Protein AF-A0A968LW78-F1 (afdb_monomer_lite)

pLDDT: mean 70.19, std 14.53, range [40.22, 90.12]

Radius of gyration: 28.91 Å; chains: 1; bounding box: 58×36×76 Å

Foldseek 3Di:
DDDDDDDDPPPDDPPPPPLWDQAPPPRDTDGNPPQADPPPRDGGDDPPDPVVVVVVVVVVCVVVVCVVVVVVVVVVVVVVVVVVVVVVVVVD

Sequence (92 aa):
MSKQLTQGFELMTDFNQSNTVPCPHCKELVQKGATTCPHCKKAIFQLILDTNAVVGLASFVVLFGLLWTGTNWIAKMQTEQTYRDVQQMMKE

Secondary structure (DSSP, 8-state):
------------------SEEE-TTT--EEETT-SB-TTT--B-------HHHHHHHHHHHHHHHHHHHHHHHHHHHHHHHHHHHHHHHT--

Structure (mmCIF, N/CA/C/O backbone):
data_AF-A0A968LW78-F1
#
_entry.id   AF-A0A968LW78-F1
#
loop_
_atom_site.group_PDB
_atom_site.id
_atom_site.type_symbol
_atom_site.label_atom_id
_atom_site.label_alt_id
_atom_site.label_comp_id
_atom_site.label_asym_id
_atom_site.label_entity_id
_atom_site.label_seq_id
_atom_site.pdbx_PDB_ins_code
_atom_site.Cartn_x
_atom_site.Cartn_y
_atom_site.Cartn_z
_atom_site.occupancy
_atom_site.B_iso_or_equiv
_atom_site.auth_seq_id
_atom_site.auth_comp_id
_atom_site.auth_asym_id
_atom_site.auth_atom_id
_atom_site.pdbx_PDB_model_num
ATOM 1 N N . MET A 1 1 ? 31.903 26.134 13.503 1.00 45.62 1 MET A N 1
ATOM 2 C CA . MET A 1 1 ? 30.581 26.204 14.165 1.00 45.62 1 MET A CA 1
ATOM 3 C C . MET A 1 1 ? 29.532 26.553 13.117 1.00 45.62 1 MET A C 1
ATOM 5 O O . MET A 1 1 ? 29.394 27.722 12.799 1.00 45.62 1 MET A O 1
ATOM 9 N N . SER A 1 2 ? 28.813 25.558 12.592 1.00 40.22 2 SER A N 1
ATOM 10 C CA . SER A 1 2 ? 27.554 25.748 11.851 1.00 40.22 2 SER A CA 1
ATOM 11 C C . SER A 1 2 ? 26.729 24.478 12.053 1.00 40.22 2 SER A C 1
ATOM 13 O O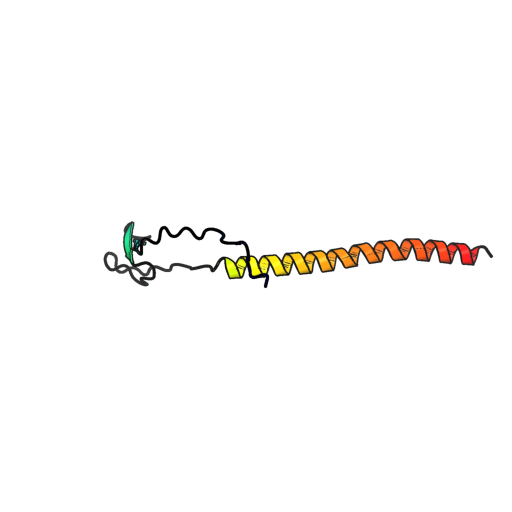 . SER A 1 2 ? 27.033 23.428 11.497 1.00 40.22 2 SER A O 1
ATOM 15 N N . LYS A 1 3 ? 25.784 24.555 12.987 1.00 46.91 3 LYS A N 1
ATOM 16 C CA . LYS A 1 3 ? 24.894 23.480 13.423 1.00 46.91 3 LYS A CA 1
ATOM 17 C C . LYS A 1 3 ? 23.524 23.703 12.777 1.00 46.91 3 LYS A C 1
ATOM 19 O O . LYS A 1 3 ? 22.996 24.789 12.968 1.00 46.91 3 LYS A O 1
ATOM 24 N N . GLN A 1 4 ? 22.972 22.639 12.177 1.00 41.00 4 GLN A N 1
ATOM 25 C CA . GLN A 1 4 ? 21.537 22.357 11.956 1.00 41.00 4 GLN A CA 1
ATOM 26 C C . GLN A 1 4 ? 20.796 23.338 11.006 1.00 41.00 4 GLN A C 1
ATOM 28 O O . GLN A 1 4 ? 21.125 24.507 10.923 1.00 41.00 4 GLN A O 1
ATOM 33 N N . LEU A 1 5 ? 19.818 22.936 10.193 1.00 46.53 5 LEU A N 1
ATOM 34 C CA . LEU A 1 5 ? 18.568 22.300 10.593 1.00 46.53 5 LEU A CA 1
ATOM 35 C C . LEU A 1 5 ? 17.912 21.602 9.395 1.00 46.53 5 LEU A C 1
ATOM 37 O O . LEU A 1 5 ? 17.526 22.223 8.409 1.00 46.53 5 LEU A O 1
ATOM 41 N N . THR A 1 6 ? 17.761 20.298 9.554 1.00 43.25 6 THR A N 1
ATOM 42 C CA . THR A 1 6 ? 16.833 19.404 8.876 1.00 43.25 6 THR A CA 1
ATOM 43 C C . THR A 1 6 ? 15.405 19.958 8.983 1.00 43.25 6 THR A C 1
ATOM 45 O O . THR A 1 6 ? 14.772 19.839 10.026 1.00 43.25 6 THR A O 1
ATOM 48 N N . GLN A 1 7 ? 14.898 20.593 7.928 1.00 42.53 7 GLN A N 1
ATOM 49 C CA . GLN A 1 7 ? 13.460 20.811 7.726 1.00 42.53 7 GLN A CA 1
ATOM 50 C C . GLN A 1 7 ? 12.967 19.566 6.970 1.00 42.53 7 GLN A C 1
ATOM 52 O O . GLN A 1 7 ? 13.406 19.315 5.855 1.00 42.53 7 GLN A O 1
ATOM 57 N N . GLY A 1 8 ? 12.232 18.631 7.564 1.00 42.69 8 GLY A N 1
ATOM 58 C CA . GLY A 1 8 ? 10.925 18.845 8.182 1.00 42.69 8 GLY A CA 1
ATOM 59 C C . GLY A 1 8 ? 9.850 18.247 7.265 1.00 42.69 8 GLY A C 1
ATOM 60 O O . GLY A 1 8 ? 8.934 18.945 6.850 1.00 42.69 8 GLY A O 1
ATOM 61 N N . PHE A 1 9 ? 10.011 16.976 6.870 1.00 44.62 9 PHE A N 1
ATOM 62 C CA . PHE A 1 9 ? 8.992 16.203 6.150 1.00 44.62 9 PHE A CA 1
ATOM 63 C C . PHE A 1 9 ? 8.101 15.512 7.189 1.00 44.62 9 PHE A C 1
ATOM 65 O O . PHE A 1 9 ? 8.162 14.305 7.396 1.00 44.62 9 PHE A O 1
ATOM 72 N N . GLU A 1 10 ? 7.328 16.313 7.917 1.00 45.47 10 GLU A N 1
ATOM 73 C CA . GLU A 1 10 ? 6.311 15.840 8.856 1.00 45.47 10 GLU A CA 1
ATOM 74 C C . GLU A 1 10 ? 4.954 15.915 8.154 1.00 45.47 10 GLU A C 1
ATOM 76 O O . GLU A 1 10 ? 4.160 16.833 8.360 1.00 45.47 10 GLU A O 1
ATOM 81 N N . LEU A 1 11 ? 4.687 14.946 7.272 1.00 43.56 11 LEU A N 1
ATOM 82 C CA . LEU A 1 11 ? 3.332 14.714 6.781 1.00 43.56 11 LEU A CA 1
ATOM 83 C C . LEU A 1 11 ? 2.510 14.063 7.898 1.00 43.56 11 LEU A C 1
ATOM 85 O O . LEU A 1 11 ? 2.414 12.846 8.006 1.00 43.56 11 LEU A O 1
ATOM 89 N N . MET A 1 12 ? 1.950 14.926 8.746 1.00 52.78 12 MET A N 1
ATOM 90 C CA . MET A 1 12 ? 0.522 14.954 9.069 1.00 52.78 12 MET A CA 1
ATOM 91 C C . MET A 1 12 ? -0.138 13.568 9.162 1.00 52.78 12 MET A C 1
ATOM 93 O O . MET A 1 12 ? -1.011 13.229 8.365 1.00 52.78 12 MET A O 1
ATOM 97 N N . THR A 1 13 ? 0.229 12.765 10.160 1.00 46.06 13 THR A N 1
ATOM 98 C CA . THR A 1 13 ? -0.707 11.752 10.652 1.00 46.06 13 THR A CA 1
ATOM 99 C C . THR A 1 13 ? -1.661 12.450 11.600 1.00 46.06 13 THR A C 1
ATOM 101 O O . THR A 1 13 ? -1.261 12.869 12.686 1.00 46.06 13 THR A O 1
ATOM 104 N N . ASP A 1 14 ? -2.897 12.602 11.134 1.00 44.38 14 ASP A N 1
ATOM 105 C CA . ASP A 1 14 ? -4.079 13.010 11.883 1.00 44.38 14 ASP A CA 1
ATOM 106 C C . ASP A 1 14 ? -4.079 12.371 13.281 1.00 44.38 14 ASP A C 1
ATOM 108 O O . ASP A 1 14 ? -4.441 11.212 13.485 1.00 44.38 14 ASP A O 1
ATOM 112 N N . PHE A 1 15 ? -3.587 13.134 14.256 1.00 47.28 15 PHE A N 1
ATOM 113 C CA . PHE A 1 15 ? -3.548 12.758 15.661 1.00 47.28 15 PHE A CA 1
ATOM 114 C C . PHE A 1 15 ? -4.853 13.195 16.328 1.00 47.28 15 PHE A C 1
ATOM 116 O O . PHE A 1 15 ? -4.853 13.710 17.442 1.00 47.28 15 PHE A O 1
ATOM 123 N N . ASN A 1 16 ? -6.002 12.964 15.685 1.00 50.12 16 ASN A N 1
ATOM 124 C CA . ASN A 1 16 ? -7.258 12.872 16.419 1.00 50.12 16 ASN A CA 1
ATOM 125 C C . ASN A 1 16 ? -7.356 11.463 17.019 1.00 50.12 16 ASN A C 1
ATOM 127 O O . ASN A 1 16 ? -8.240 10.662 16.717 1.00 50.12 16 ASN A O 1
ATOM 131 N N . GLN A 1 17 ? -6.370 11.133 17.858 1.00 52.25 17 GLN A N 1
ATOM 132 C CA . GLN A 1 17 ? -6.300 9.877 18.587 1.00 52.25 17 GLN A CA 1
ATOM 133 C C . GLN A 1 17 ? -7.263 9.929 19.772 1.00 52.25 17 GLN A C 1
ATOM 135 O O . GLN A 1 17 ? -6.883 9.825 20.937 1.00 52.25 17 GLN A O 1
ATOM 140 N N . SER A 1 18 ? -8.552 10.035 19.462 1.00 59.69 18 SER A N 1
ATOM 141 C CA . SER A 1 18 ? -9.546 9.396 20.304 1.00 59.69 18 SER A CA 1
ATOM 142 C C . SER A 1 18 ? -9.128 7.924 20.384 1.00 59.69 18 SER A C 1
ATOM 144 O O . SER A 1 18 ? -9.081 7.200 19.390 1.00 59.69 18 SER A O 1
ATOM 146 N N . ASN A 1 19 ? -8.722 7.469 21.572 1.00 69.00 19 ASN A N 1
ATOM 147 C CA . ASN A 1 19 ? -8.360 6.065 21.816 1.00 69.00 19 ASN A CA 1
ATOM 148 C C . ASN A 1 19 ? -9.577 5.128 21.702 1.00 69.00 19 ASN A C 1
ATOM 150 O O . ASN A 1 19 ? -9.529 3.986 22.155 1.00 69.00 19 ASN A O 1
ATOM 154 N N . THR A 1 20 ? -10.673 5.607 21.121 1.00 74.69 20 THR A N 1
ATOM 155 C CA . THR A 1 20 ? -11.933 4.918 20.950 1.00 74.69 20 THR A CA 1
ATOM 156 C C . THR A 1 20 ? -12.370 5.002 19.490 1.00 74.69 20 THR A C 1
ATOM 158 O O . THR A 1 20 ? -12.390 6.067 18.884 1.00 74.69 20 THR A O 1
ATOM 161 N N . VAL A 1 21 ? -12.711 3.858 18.908 1.00 79.62 21 VAL A N 1
ATOM 162 C CA . VAL A 1 21 ? -13.278 3.725 17.564 1.00 79.62 21 VAL A CA 1
ATOM 163 C C . VAL A 1 21 ? -14.704 3.188 17.689 1.00 79.62 21 VAL A C 1
ATOM 165 O O . VAL A 1 21 ? -14.973 2.405 18.598 1.00 79.62 21 VAL A O 1
ATOM 168 N N . PRO A 1 22 ? -15.654 3.583 16.832 1.00 82.00 22 PRO A N 1
ATOM 169 C CA . PRO A 1 22 ? -16.992 3.008 16.862 1.00 82.00 22 PRO A CA 1
ATOM 170 C C . PRO A 1 22 ? -16.957 1.547 16.393 1.00 82.00 22 PRO A C 1
ATOM 172 O O . PRO A 1 22 ? -16.345 1.211 15.377 1.00 82.00 22 PRO A O 1
ATOM 175 N N . CYS A 1 23 ? -17.636 0.661 17.116 1.00 83.81 23 CYS A N 1
ATOM 176 C CA . CYS A 1 23 ? -17.761 -0.740 16.738 1.00 83.81 23 CYS A CA 1
ATOM 177 C C . CYS A 1 23 ? -18.571 -0.868 15.432 1.00 83.81 23 CYS A C 1
ATOM 179 O O . CYS A 1 23 ? -19.679 -0.334 15.357 1.00 83.81 23 CYS A O 1
ATOM 181 N N . PRO A 1 24 ? -18.114 -1.642 14.429 1.00 79.50 24 PRO A N 1
ATOM 182 C CA . PRO A 1 24 ? -18.826 -1.795 13.155 1.00 79.50 24 PRO A CA 1
ATOM 183 C C . PRO A 1 24 ? -20.189 -2.496 13.280 1.00 79.50 24 PRO A C 1
ATOM 185 O O . PRO A 1 24 ? -21.005 -2.424 12.366 1.00 79.50 24 PRO A O 1
ATOM 188 N N . HIS A 1 25 ? -20.453 -3.176 14.400 1.00 83.88 25 HIS A N 1
ATOM 189 C CA . HIS A 1 25 ? -21.696 -3.916 14.609 1.00 83.88 25 HIS A CA 1
ATOM 190 C C . HIS A 1 25 ? -22.745 -3.132 15.393 1.00 83.88 25 HIS A C 1
ATOM 192 O O . HIS A 1 25 ? -23.907 -3.110 15.000 1.00 83.88 25 HIS A O 1
ATOM 198 N N . CYS A 1 26 ? -22.352 -2.515 16.509 1.00 86.94 26 CYS A N 1
ATOM 199 C CA . CYS A 1 26 ? -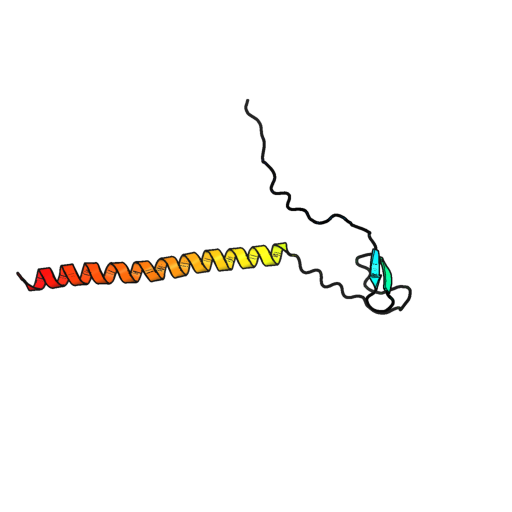23.279 -1.822 17.406 1.00 86.94 26 CYS A CA 1
ATOM 200 C C . CYS A 1 26 ? -23.101 -0.301 17.431 1.00 86.94 26 CYS A C 1
ATOM 202 O O . CYS A 1 26 ? -23.888 0.370 18.086 1.00 86.94 26 CYS A O 1
ATOM 204 N N . LYS A 1 27 ? -22.094 0.248 16.735 1.00 85.19 27 LYS A N 1
ATOM 205 C CA . LYS A 1 27 ? -21.725 1.678 16.716 1.00 85.19 27 LYS A CA 1
ATOM 206 C C . LYS A 1 27 ? -21.307 2.262 18.070 1.00 85.19 27 LYS A C 1
ATOM 208 O O . LYS A 1 27 ? -21.002 3.447 18.146 1.00 85.19 27 LYS A O 1
ATOM 213 N N . GLU A 1 28 ? -21.228 1.431 19.106 1.00 85.44 28 GLU A N 1
ATOM 214 C CA . GLU A 1 28 ? -20.731 1.820 20.422 1.00 85.44 28 GLU A CA 1
ATOM 215 C C . GLU A 1 28 ? -19.235 2.155 20.360 1.00 85.44 28 GLU A C 1
ATOM 217 O O . GLU A 1 28 ? -18.477 1.512 19.629 1.00 85.44 28 GLU A O 1
ATOM 222 N N . LEU A 1 29 ? -18.803 3.134 21.149 1.00 82.06 29 LEU A N 1
ATOM 223 C CA . LEU A 1 29 ? -17.402 3.529 21.265 1.00 82.06 29 LEU A CA 1
ATOM 224 C C . LEU A 1 29 ? -16.614 2.428 21.990 1.00 82.06 29 LEU A C 1
ATOM 226 O O . LEU A 1 29 ? -16.872 2.124 23.151 1.00 82.06 29 LEU A O 1
ATOM 230 N N . VAL A 1 30 ? -15.638 1.833 21.311 1.00 82.19 30 VAL A N 1
ATOM 231 C CA . VAL A 1 30 ? -14.766 0.780 21.851 1.00 82.19 30 VAL A CA 1
ATOM 232 C C . VAL A 1 30 ? -13.312 1.205 21.791 1.00 82.19 30 VAL A C 1
ATOM 234 O O . VAL A 1 30 ? -12.938 1.992 20.933 1.00 82.19 30 VAL A O 1
ATOM 237 N N . GLN A 1 31 ? -12.468 0.682 22.678 1.00 79.31 31 GLN A N 1
ATOM 238 C CA . GLN A 1 31 ? -11.051 1.043 22.693 1.00 79.31 31 GLN A CA 1
ATOM 239 C C . GLN A 1 31 ? -10.351 0.617 21.387 1.00 79.31 31 GLN A C 1
ATOM 241 O O . GLN A 1 31 ? -10.563 -0.487 20.883 1.00 79.31 31 GLN A O 1
ATOM 246 N N . LYS A 1 32 ? -9.524 1.501 20.824 1.00 72.06 32 LYS A N 1
ATOM 247 C CA . LYS A 1 32 ? -8.746 1.256 19.602 1.00 72.06 32 LYS A CA 1
ATOM 248 C C . LYS A 1 32 ? -7.784 0.088 19.854 1.00 72.06 32 LYS A C 1
ATOM 250 O O . LYS A 1 32 ? -7.010 0.128 20.804 1.00 72.06 32 LYS A O 1
ATOM 255 N N . GLY A 1 33 ? -7.865 -0.961 19.034 1.00 71.06 33 GLY A N 1
ATOM 256 C CA . GLY A 1 33 ? -7.120 -2.213 19.237 1.00 71.06 33 GLY A CA 1
ATOM 257 C C . GLY A 1 33 ? -7.843 -3.284 20.069 1.00 71.06 33 GLY A C 1
ATOM 258 O O . GLY A 1 33 ? -7.303 -4.377 20.239 1.00 71.06 33 GLY A O 1
ATOM 259 N N . ALA A 1 34 ? -9.066 -3.030 20.551 1.00 70.88 34 ALA A N 1
ATOM 260 C CA . ALA A 1 34 ? -9.886 -4.073 21.161 1.00 70.88 34 ALA A CA 1
ATOM 261 C C . ALA A 1 34 ? -10.268 -5.128 20.112 1.00 70.88 34 ALA A C 1
ATOM 263 O O . ALA A 1 34 ? -10.959 -4.836 19.139 1.00 70.88 34 ALA A O 1
ATOM 264 N N . THR A 1 35 ? -9.852 -6.373 20.335 1.00 76.62 35 THR A N 1
ATOM 265 C CA . THR A 1 35 ? -10.170 -7.516 19.462 1.00 76.62 35 THR A CA 1
ATOM 266 C C . THR A 1 35 ? -11.642 -7.909 19.531 1.00 76.62 35 THR A C 1
ATOM 268 O O . THR A 1 35 ? -12.153 -8.524 18.600 1.00 76.62 35 THR A O 1
ATOM 271 N N . THR A 1 36 ? -12.332 -7.532 20.610 1.00 80.44 36 THR A N 1
ATOM 272 C CA . THR A 1 36 ? -13.732 -7.874 20.871 1.00 80.44 36 THR A CA 1
ATOM 273 C C . THR A 1 36 ? -14.451 -6.683 21.492 1.00 80.44 36 THR A C 1
ATOM 275 O O . THR A 1 36 ? -13.934 -6.036 22.401 1.00 80.44 36 THR A O 1
ATOM 278 N N . CYS A 1 37 ? -15.669 -6.397 21.033 1.00 83.38 37 CYS A N 1
ATOM 279 C CA . CYS A 1 37 ? -16.495 -5.337 21.607 1.00 83.38 37 CYS A CA 1
ATOM 280 C C . CYS A 1 37 ? -17.093 -5.782 22.958 1.00 83.38 37 CYS A C 1
ATOM 282 O O . CYS A 1 37 ? -17.752 -6.821 22.989 1.00 83.38 37 CYS A O 1
ATOM 284 N N . PRO A 1 38 ? -16.976 -5.007 24.053 1.00 80.94 38 PRO A N 1
ATOM 285 C CA . PRO A 1 38 ? -17.574 -5.379 25.339 1.00 80.94 38 PRO A CA 1
ATOM 286 C C . PRO A 1 38 ? -19.112 -5.354 25.329 1.00 80.94 38 PRO A C 1
ATOM 288 O O . PRO A 1 38 ? -19.736 -6.079 26.099 1.00 80.94 38 PRO A O 1
ATOM 291 N N . HIS A 1 39 ? -19.724 -4.582 24.425 1.00 84.81 39 HIS A N 1
ATOM 292 C CA . HIS A 1 39 ? -21.179 -4.428 24.341 1.00 84.81 39 HIS A CA 1
ATOM 293 C C . HIS A 1 39 ? -21.834 -5.528 23.504 1.00 84.81 39 HIS A C 1
ATOM 295 O O . HIS A 1 39 ? -22.755 -6.198 23.962 1.00 84.81 39 HIS A O 1
ATOM 301 N N . CYS A 1 40 ? -21.347 -5.757 22.279 1.00 86.81 40 CYS A N 1
ATOM 302 C CA . CYS A 1 40 ? -21.930 -6.762 21.384 1.00 86.81 40 CYS A CA 1
ATOM 303 C C . CYS A 1 40 ? -21.199 -8.112 21.385 1.00 86.81 40 CYS A C 1
ATOM 305 O O . CYS A 1 40 ? -21.664 -9.046 20.735 1.00 86.81 40 CYS A O 1
ATOM 307 N N . LYS A 1 41 ? -20.055 -8.221 22.079 1.00 84.94 41 LYS A N 1
ATOM 308 C CA . LYS A 1 41 ? -19.195 -9.419 22.157 1.00 84.94 41 LYS A CA 1
ATOM 309 C C . LYS A 1 41 ? -18.728 -9.968 20.803 1.00 84.94 41 LYS A C 1
ATOM 311 O O . LYS A 1 41 ? -18.240 -11.092 20.730 1.00 84.94 41 LYS A O 1
ATOM 316 N N . LYS A 1 42 ? -18.856 -9.188 19.724 1.00 82.12 42 LYS A N 1
ATOM 317 C CA . LYS A 1 42 ? -18.364 -9.543 18.387 1.00 82.12 42 LYS A CA 1
ATOM 318 C C . LYS A 1 42 ? -16.902 -9.137 18.229 1.00 82.12 42 LYS A C 1
ATOM 320 O O . LYS A 1 42 ? -16.474 -8.127 18.794 1.00 82.12 42 LYS A O 1
ATOM 325 N N . ALA A 1 43 ? -16.169 -9.928 17.448 1.00 78.75 43 ALA A N 1
ATOM 326 C CA . ALA A 1 43 ? -14.787 -9.641 17.097 1.00 78.75 43 ALA A CA 1
ATOM 327 C C . ALA A 1 43 ? -14.703 -8.394 16.205 1.00 78.75 43 ALA A C 1
ATOM 329 O O . ALA A 1 43 ? -15.533 -8.202 15.315 1.00 78.75 43 ALA A O 1
ATOM 330 N N . ILE A 1 44 ? -13.703 -7.554 16.448 1.00 77.56 44 ILE A N 1
ATOM 331 C CA . ILE A 1 44 ? -13.444 -6.333 15.691 1.00 77.56 44 ILE A CA 1
ATOM 332 C C . ILE A 1 44 ? -12.082 -6.506 15.034 1.00 77.56 44 ILE A C 1
ATOM 334 O O . ILE A 1 44 ? -11.044 -6.431 15.688 1.00 77.56 44 ILE A O 1
ATOM 338 N N . PHE A 1 45 ? -12.085 -6.782 13.734 1.00 68.62 45 PHE A N 1
ATOM 339 C CA . PHE A 1 45 ? -10.855 -6.900 12.962 1.00 68.62 45 PHE A CA 1
ATOM 340 C C . PHE A 1 45 ? -10.538 -5.534 12.349 1.00 68.62 45 PHE A C 1
ATOM 342 O O . PHE A 1 45 ? -11.093 -5.164 11.316 1.00 68.62 45 PHE A O 1
ATOM 349 N N . GLN A 1 46 ? -9.683 -4.746 13.004 1.00 63.50 46 GLN A N 1
ATOM 350 C CA . GLN A 1 46 ? -9.093 -3.576 12.356 1.00 63.50 46 GLN A CA 1
ATOM 351 C C . GLN A 1 46 ? -7.891 -4.045 11.547 1.00 63.50 46 GLN A C 1
ATOM 353 O O . GLN A 1 46 ? -6.828 -4.327 12.093 1.00 63.50 46 GLN A O 1
ATOM 358 N N . LEU A 1 47 ? -8.076 -4.135 10.232 1.00 60.31 47 LEU A N 1
ATOM 359 C CA . LEU A 1 47 ? -6.968 -4.302 9.308 1.00 60.31 47 LEU A CA 1
ATOM 360 C C . LEU A 1 47 ? -6.161 -2.995 9.315 1.00 60.31 47 LEU A C 1
ATOM 362 O O . LEU A 1 47 ? -6.536 -2.018 8.668 1.00 60.31 47 LEU A O 1
ATOM 366 N N . ILE A 1 48 ? -5.095 -2.948 10.109 1.00 62.28 48 ILE A N 1
ATOM 367 C CA . ILE A 1 48 ? -4.156 -1.827 10.102 1.00 62.28 48 ILE A CA 1
ATOM 368 C C . ILE A 1 48 ? -3.206 -2.081 8.935 1.00 62.28 48 ILE A C 1
ATOM 370 O O . ILE A 1 48 ? -2.254 -2.849 9.053 1.00 62.28 48 ILE A O 1
ATOM 374 N N . LEU A 1 49 ? -3.515 -1.493 7.780 1.00 63.16 49 LEU A N 1
ATOM 375 C CA . LEU A 1 49 ? -2.594 -1.478 6.653 1.00 63.16 49 LEU A CA 1
ATOM 376 C C . LEU A 1 49 ? -1.627 -0.315 6.863 1.00 63.16 49 LEU A C 1
ATOM 378 O O . LEU A 1 49 ? -2.025 0.846 6.802 1.00 63.16 49 LEU A O 1
ATOM 382 N N . ASP A 1 50 ? -0.372 -0.635 7.163 1.00 71.31 50 ASP A N 1
ATOM 383 C CA . ASP A 1 50 ? 0.664 0.369 7.366 1.00 71.31 50 ASP A CA 1
ATOM 384 C C . ASP A 1 50 ? 0.968 1.065 6.032 1.00 71.31 50 ASP A C 1
ATOM 386 O O . ASP A 1 50 ? 1.504 0.466 5.095 1.00 71.31 50 ASP A O 1
ATOM 390 N N . THR A 1 51 ? 0.588 2.337 5.921 1.00 76.19 51 THR A N 1
ATOM 391 C CA . THR A 1 51 ? 0.752 3.129 4.696 1.00 76.19 51 THR A CA 1
ATOM 392 C C . THR A 1 51 ? 2.220 3.208 4.266 1.00 76.19 51 THR A C 1
ATOM 394 O O . THR A 1 51 ? 2.500 3.282 3.071 1.00 76.19 51 THR A O 1
ATOM 397 N N . ASN A 1 52 ? 3.174 3.116 5.200 1.00 76.19 52 ASN A N 1
ATOM 398 C CA . ASN A 1 52 ? 4.602 3.190 4.886 1.00 76.19 52 ASN A CA 1
ATOM 399 C C . ASN A 1 52 ? 5.077 1.953 4.115 1.00 76.19 52 ASN A C 1
ATOM 401 O O . ASN A 1 52 ? 5.904 2.074 3.210 1.00 76.19 52 ASN A O 1
ATOM 405 N N . ALA A 1 53 ? 4.509 0.778 4.407 1.00 76.44 53 ALA A N 1
ATOM 406 C CA . ALA A 1 53 ? 4.778 -0.436 3.641 1.00 76.44 53 ALA A CA 1
ATOM 407 C C . ALA A 1 5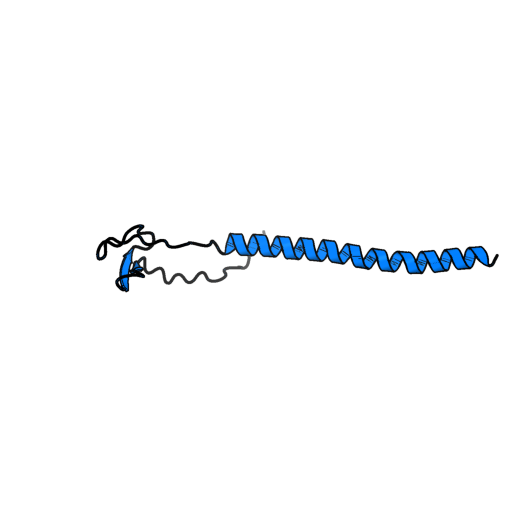3 ? 4.310 -0.293 2.181 1.00 76.44 53 ALA A C 1
ATOM 409 O O . ALA A 1 53 ? 5.019 -0.686 1.255 1.00 76.44 53 ALA A O 1
ATOM 410 N N . VAL A 1 54 ? 3.154 0.340 1.959 1.00 82.75 54 VAL A N 1
ATOM 411 C CA . VAL A 1 54 ? 2.609 0.592 0.614 1.00 82.75 54 VAL A CA 1
ATOM 412 C C . VAL A 1 54 ? 3.456 1.614 -0.150 1.00 82.75 54 VAL A C 1
ATOM 414 O O . VAL A 1 54 ? 3.797 1.388 -1.311 1.00 82.75 54 VAL A O 1
ATOM 417 N N . VAL A 1 55 ? 3.846 2.713 0.503 1.00 82.38 55 VAL A N 1
ATOM 418 C CA . VAL A 1 55 ? 4.691 3.763 -0.094 1.00 82.38 55 VAL A CA 1
ATOM 419 C C . VAL A 1 55 ? 6.073 3.219 -0.465 1.00 82.38 55 VAL A C 1
ATOM 421 O O . VAL A 1 55 ? 6.593 3.537 -1.538 1.00 82.38 55 VAL A O 1
ATOM 424 N N . GLY A 1 56 ? 6.643 2.347 0.373 1.00 82.88 56 GLY A N 1
ATOM 425 C CA . GLY A 1 56 ? 7.892 1.648 0.078 1.00 82.88 56 GLY A CA 1
ATOM 426 C C . GLY A 1 56 ? 7.793 0.813 -1.199 1.00 82.88 56 GLY A C 1
ATOM 427 O O . GLY A 1 56 ? 8.586 1.002 -2.120 1.00 82.88 56 GLY A O 1
ATOM 428 N N . LEU A 1 57 ? 6.779 -0.051 -1.303 1.00 82.69 57 LEU A N 1
ATOM 429 C CA . LEU A 1 57 ? 6.575 -0.896 -2.485 1.00 82.69 57 LEU A CA 1
ATOM 430 C C . LEU A 1 57 ? 6.337 -0.072 -3.758 1.00 82.69 57 LEU A C 1
ATOM 432 O O . LEU A 1 57 ? 6.931 -0.365 -4.796 1.00 82.69 57 LEU A O 1
ATOM 436 N N . ALA A 1 58 ? 5.536 0.993 -3.678 1.00 85.81 58 ALA A N 1
ATOM 437 C CA . ALA A 1 58 ? 5.288 1.885 -4.810 1.00 85.81 58 ALA A CA 1
ATOM 438 C C . ALA A 1 58 ? 6.580 2.561 -5.303 1.00 85.81 58 ALA A C 1
ATOM 440 O O . ALA A 1 58 ? 6.831 2.615 -6.507 1.00 85.81 58 ALA A O 1
ATOM 441 N N . SER A 1 59 ? 7.434 3.010 -4.380 1.00 86.88 59 SER A N 1
ATOM 442 C CA . SER A 1 59 ? 8.714 3.652 -4.706 1.00 86.88 59 SER A CA 1
ATOM 443 C C . SER A 1 59 ? 9.661 2.694 -5.429 1.00 86.88 59 SER A C 1
ATOM 445 O O . SER A 1 59 ? 10.273 3.063 -6.431 1.00 86.88 59 SER A O 1
ATOM 447 N N . PHE A 1 60 ? 9.735 1.441 -4.972 1.00 87.75 60 PHE A N 1
ATOM 448 C CA . PHE A 1 60 ? 10.525 0.404 -5.6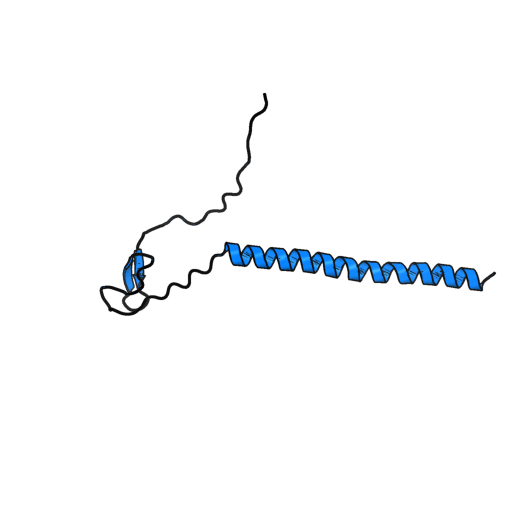34 1.00 87.75 60 PHE A CA 1
ATOM 449 C C . PHE A 1 60 ? 10.036 0.130 -7.059 1.00 87.75 60 PHE A C 1
ATOM 451 O O . PHE A 1 60 ? 10.853 0.102 -7.975 1.00 87.75 60 PHE A O 1
ATOM 458 N N . VAL A 1 61 ? 8.724 -0.012 -7.271 1.00 89.62 61 VAL A N 1
ATOM 459 C CA . VAL A 1 61 ? 8.150 -0.264 -8.606 1.00 89.62 61 VAL A CA 1
ATOM 460 C C . VAL A 1 61 ? 8.416 0.900 -9.563 1.00 89.62 61 VAL A C 1
ATOM 462 O O . VAL A 1 61 ? 8.774 0.666 -10.715 1.00 89.62 61 VAL A O 1
ATOM 465 N N . VAL A 1 62 ? 8.303 2.147 -9.095 1.00 90.12 62 VAL A N 1
ATOM 466 C CA . VAL A 1 62 ? 8.585 3.337 -9.916 1.00 90.12 62 VAL A CA 1
ATOM 467 C C . VAL A 1 62 ? 10.064 3.407 -10.300 1.00 90.12 62 VAL A C 1
ATOM 469 O O . VAL A 1 62 ? 10.375 3.587 -11.476 1.00 90.12 62 VAL A O 1
ATOM 472 N N . LEU A 1 63 ? 10.983 3.213 -9.348 1.00 87.75 63 LEU A N 1
ATOM 473 C CA . LEU A 1 63 ? 12.423 3.233 -9.626 1.00 87.75 63 LEU A CA 1
ATOM 474 C C . LEU A 1 63 ? 12.832 2.109 -10.583 1.00 87.75 63 LEU A C 1
ATOM 476 O O . LEU A 1 63 ? 13.515 2.369 -11.574 1.00 87.75 63 LEU A O 1
ATOM 480 N N . PHE A 1 64 ? 12.374 0.880 -10.335 1.00 88.44 64 PHE A N 1
ATOM 481 C CA . PHE A 1 64 ? 12.647 -0.255 -11.218 1.00 88.44 64 PHE A CA 1
ATOM 482 C C . PHE A 1 64 ? 12.031 -0.068 -12.609 1.00 88.44 64 PHE A C 1
ATOM 484 O O . PHE A 1 64 ? 12.683 -0.374 -13.605 1.00 88.44 64 PHE A O 1
ATOM 491 N N . GLY A 1 65 ? 10.815 0.476 -12.697 1.00 88.75 65 GLY A N 1
ATOM 492 C CA . GLY A 1 65 ? 10.157 0.784 -13.964 1.00 88.75 65 GLY A CA 1
ATOM 493 C C . GLY A 1 65 ? 10.940 1.801 -14.794 1.00 88.75 65 GLY A C 1
ATOM 494 O O . GLY A 1 65 ? 11.195 1.552 -15.970 1.00 88.75 65 GLY A O 1
ATOM 495 N N . LEU A 1 66 ? 11.397 2.897 -14.177 1.00 84.75 66 LEU A N 1
ATOM 496 C CA . LEU A 1 66 ? 12.207 3.924 -14.844 1.00 84.75 66 LEU A CA 1
ATOM 497 C C . LE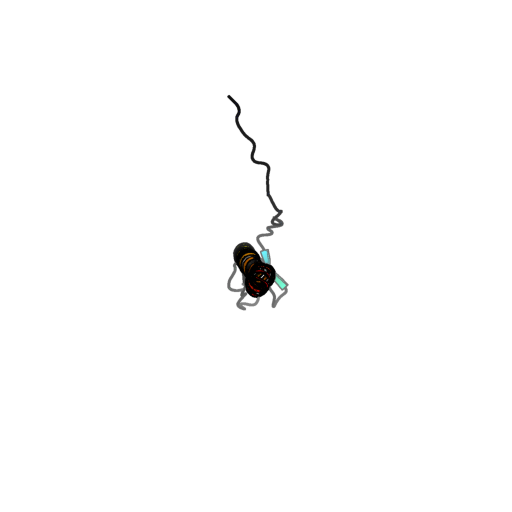U A 1 66 ? 13.561 3.379 -15.317 1.00 84.75 66 LEU A C 1
ATOM 499 O O . LEU A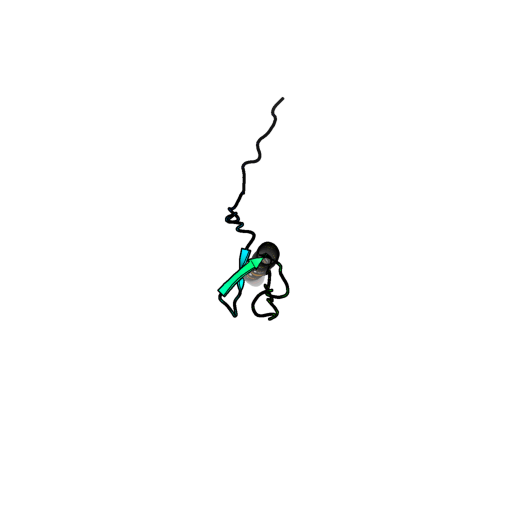 1 66 ? 13.981 3.675 -16.438 1.00 84.75 66 LEU A O 1
ATOM 503 N N . LEU A 1 67 ? 14.210 2.539 -14.503 1.00 82.25 67 LEU A N 1
ATOM 504 C CA . LEU A 1 67 ? 15.433 1.818 -14.873 1.00 82.25 67 LEU A CA 1
ATOM 505 C C . LEU A 1 67 ? 15.210 0.904 -16.091 1.00 82.25 67 LEU A C 1
ATOM 507 O O . LEU A 1 67 ? 16.039 0.885 -16.999 1.00 82.25 67 LEU A O 1
ATOM 511 N N . TRP A 1 68 ? 14.081 0.193 -16.153 1.00 77.06 68 TRP A N 1
ATOM 512 C CA . TRP A 1 68 ? 13.761 -0.730 -17.248 1.00 77.06 68 TRP A CA 1
ATOM 513 C C . TRP A 1 68 ? 13.356 -0.014 -18.546 1.00 77.06 68 TRP A C 1
ATOM 515 O O . TRP A 1 68 ? 13.771 -0.392 -19.641 1.00 77.06 68 TRP A O 1
ATOM 525 N N . THR A 1 69 ? 12.576 1.065 -18.462 1.00 73.31 69 THR A N 1
ATOM 526 C CA . THR A 1 69 ? 12.233 1.881 -19.640 1.00 73.31 69 THR A CA 1
ATOM 527 C C . THR A 1 69 ? 13.434 2.677 -20.152 1.00 73.31 69 THR A C 1
ATOM 529 O O . THR A 1 69 ? 13.555 2.914 -21.355 1.00 73.31 69 THR A O 1
ATOM 532 N N . GLY A 1 70 ? 14.349 3.040 -19.247 1.00 71.25 70 GLY A N 1
ATOM 533 C CA . GLY A 1 70 ? 15.598 3.736 -19.543 1.00 71.25 70 GLY A CA 1
ATOM 534 C C . GLY A 1 70 ? 16.650 2.872 -20.244 1.00 71.25 70 GLY A C 1
ATOM 535 O O . GLY A 1 70 ? 17.510 3.418 -20.924 1.00 71.25 70 GLY A O 1
ATOM 536 N N . THR A 1 71 ? 16.586 1.544 -20.169 1.00 65.06 71 THR A N 1
ATOM 537 C CA . THR A 1 71 ? 17.429 0.656 -20.993 1.00 65.06 71 THR A CA 1
ATOM 538 C C . THR A 1 71 ? 16.773 0.320 -22.335 1.00 65.06 71 THR A C 1
ATOM 540 O O . THR A 1 71 ? 17.467 0.211 -23.346 1.00 65.06 71 THR A O 1
ATOM 543 N N . ASN A 1 72 ? 15.437 0.261 -22.391 1.00 62.28 72 ASN A N 1
ATOM 544 C CA . ASN A 1 72 ? 14.690 -0.051 -23.616 1.00 62.28 72 ASN A CA 1
ATOM 545 C C . ASN A 1 72 ? 14.803 1.043 -24.707 1.00 62.28 72 ASN A C 1
ATOM 547 O O . ASN A 1 72 ? 14.882 0.731 -25.894 1.00 62.28 72 ASN A O 1
ATOM 551 N N . TRP A 1 73 ? 14.869 2.331 -24.341 1.00 58.56 73 TRP A N 1
ATOM 552 C CA . TRP A 1 73 ? 15.044 3.421 -25.324 1.00 58.56 73 TRP A CA 1
ATOM 553 C C . TRP A 1 73 ? 16.490 3.574 -25.848 1.00 58.56 73 TRP A C 1
ATOM 555 O O . TRP A 1 73 ? 16.681 3.960 -27.001 1.00 58.56 73 TRP A O 1
ATOM 565 N N . ILE A 1 74 ? 17.510 3.217 -25.052 1.00 59.38 74 ILE A N 1
ATOM 566 C CA . ILE A 1 74 ? 18.934 3.299 -25.444 1.00 59.38 74 ILE A CA 1
ATOM 567 C C . ILE A 1 74 ? 19.257 2.266 -26.526 1.00 59.38 74 ILE A C 1
ATOM 569 O O . ILE A 1 74 ? 19.992 2.568 -27.467 1.00 59.38 74 ILE A O 1
ATOM 573 N N . ALA A 1 75 ? 18.659 1.074 -26.444 1.00 58.53 75 ALA A N 1
ATOM 574 C CA . ALA A 1 75 ? 18.826 0.026 -27.448 1.00 58.53 75 ALA A CA 1
ATOM 575 C C . ALA A 1 75 ? 18.367 0.469 -28.852 1.00 58.53 75 ALA A C 1
ATOM 577 O O . ALA A 1 75 ? 19.005 0.125 -29.847 1.00 58.53 75 ALA A O 1
ATOM 578 N N . LYS A 1 76 ? 17.310 1.289 -28.943 1.00 60.84 76 LYS A N 1
ATOM 579 C CA . LYS A 1 76 ? 16.813 1.812 -30.225 1.00 60.84 76 LYS A CA 1
ATOM 580 C C . LYS A 1 76 ? 17.820 2.762 -30.888 1.00 60.84 76 LYS A C 1
ATOM 582 O O . LYS A 1 76 ? 18.059 2.649 -32.087 1.00 60.84 76 LYS A O 1
ATOM 587 N N . MET A 1 77 ? 18.468 3.629 -30.106 1.00 59.66 77 MET A N 1
ATOM 588 C CA . MET A 1 77 ? 19.408 4.639 -30.619 1.00 59.66 77 MET A CA 1
ATOM 589 C C . MET A 1 77 ? 20.705 4.040 -31.189 1.00 59.66 77 MET A C 1
ATOM 591 O O . MET A 1 77 ? 21.262 4.584 -32.138 1.00 59.66 77 MET A O 1
ATOM 595 N N . GLN A 1 78 ? 21.186 2.911 -30.655 1.00 58.00 78 GLN A N 1
ATOM 596 C CA . GLN A 1 78 ? 22.425 2.275 -31.134 1.00 58.00 78 GLN A CA 1
ATOM 597 C C . GLN A 1 78 ? 22.268 1.661 -32.536 1.00 58.00 78 GLN A C 1
ATOM 599 O O . GLN A 1 78 ? 23.170 1.762 -33.364 1.00 58.00 78 GLN A O 1
ATOM 604 N N . THR A 1 79 ? 21.103 1.080 -32.839 1.00 59.88 79 THR A N 1
ATOM 605 C CA . THR A 1 79 ? 20.870 0.417 -34.135 1.00 59.88 79 THR A CA 1
ATOM 606 C C . THR A 1 79 ? 20.911 1.370 -35.330 1.00 59.88 79 THR A C 1
ATOM 608 O O . THR A 1 79 ? 21.428 1.001 -36.385 1.00 59.88 79 THR A O 1
ATOM 611 N N . GLU A 1 80 ? 20.431 2.608 -35.174 1.00 64.12 80 GLU A N 1
ATOM 612 C CA . GLU A 1 80 ? 20.416 3.586 -36.268 1.00 64.12 80 GLU A CA 1
ATOM 613 C C . GLU A 1 80 ? 21.814 4.126 -36.600 1.00 64.12 80 GLU A C 1
ATOM 615 O O . GLU A 1 80 ? 22.122 4.326 -37.776 1.00 64.12 80 GLU A O 1
ATOM 620 N N . GLN A 1 81 ? 22.677 4.315 -35.596 1.00 67.69 81 GLN A N 1
ATOM 621 C CA . GLN A 1 81 ? 24.077 4.705 -35.810 1.00 67.69 81 GLN A CA 1
ATOM 622 C C . GLN A 1 81 ? 24.864 3.575 -36.483 1.00 67.69 81 GLN A C 1
ATOM 624 O O . GLN A 1 81 ? 25.416 3.776 -37.561 1.00 67.69 81 GLN A O 1
ATOM 629 N N . THR A 1 82 ? 24.811 2.355 -35.937 1.00 68.88 82 THR A N 1
ATOM 630 C CA . THR A 1 82 ? 25.514 1.198 -36.517 1.00 68.88 82 THR A CA 1
ATOM 631 C C . THR A 1 82 ? 25.073 0.902 -37.953 1.00 68.88 82 THR A C 1
ATOM 633 O O . THR A 1 82 ? 25.906 0.572 -38.795 1.00 68.88 82 THR A O 1
ATOM 636 N N . TYR A 1 83 ? 23.785 1.057 -38.279 1.00 74.94 83 TYR A N 1
ATOM 637 C CA . TYR A 1 83 ? 23.303 0.881 -39.651 1.00 74.94 83 TYR A CA 1
ATOM 638 C C . TYR A 1 83 ? 23.895 1.916 -40.625 1.00 74.94 83 TYR A C 1
ATOM 640 O O . TYR A 1 83 ? 24.206 1.574 -41.766 1.00 74.94 83 TYR A O 1
ATOM 648 N N . ARG A 1 84 ? 24.083 3.172 -40.193 1.00 72.38 84 ARG A N 1
ATOM 649 C CA . ARG A 1 84 ? 24.708 4.228 -41.009 1.00 72.38 84 ARG A CA 1
ATOM 650 C C . ARG A 1 84 ? 26.195 3.961 -41.250 1.00 72.38 84 ARG A C 1
ATOM 652 O O . ARG A 1 84 ? 26.620 4.069 -42.397 1.00 72.38 84 ARG A O 1
ATOM 659 N N . ASP A 1 85 ? 26.941 3.557 -40.224 1.00 78.81 85 ASP A N 1
ATOM 660 C CA . ASP A 1 85 ? 28.363 3.204 -40.347 1.00 78.81 85 ASP A CA 1
ATOM 661 C C . ASP A 1 85 ? 28.584 2.007 -41.286 1.00 78.81 85 ASP A C 1
ATOM 663 O O . ASP A 1 85 ? 29.414 2.067 -42.192 1.00 78.81 85 ASP A O 1
ATOM 667 N N . VAL A 1 86 ? 27.786 0.939 -41.153 1.00 83.19 86 VAL A N 1
ATOM 668 C CA . VAL A 1 86 ? 27.877 -0.242 -42.036 1.00 83.19 86 VAL A CA 1
ATOM 669 C C . VAL A 1 86 ? 27.566 0.105 -43.494 1.00 83.19 86 VAL A C 1
ATOM 671 O O . VAL A 1 86 ? 28.235 -0.380 -44.403 1.00 83.19 86 VAL A O 1
ATOM 674 N N . GLN A 1 87 ? 26.588 0.976 -43.742 1.00 80.69 87 GLN A N 1
ATOM 675 C CA . GLN A 1 87 ? 26.267 1.445 -45.096 1.00 80.69 87 GLN A CA 1
ATOM 676 C C . GLN A 1 87 ? 27.383 2.290 -45.718 1.00 80.69 87 GLN A C 1
ATOM 678 O O . GLN A 1 87 ? 27.520 2.315 -46.940 1.00 80.69 87 GLN A O 1
ATOM 683 N N . GLN A 1 88 ? 28.167 2.989 -44.900 1.00 83.00 88 GLN A N 1
ATOM 684 C CA . GLN A 1 88 ? 29.302 3.775 -45.370 1.00 83.00 88 GLN A CA 1
ATOM 685 C C . GLN A 1 88 ? 30.482 2.871 -45.749 1.00 83.00 88 GLN A C 1
ATOM 687 O O . GLN A 1 88 ? 31.096 3.095 -46.785 1.00 83.00 88 GLN A O 1
ATOM 692 N N . MET A 1 89 ? 30.703 1.787 -44.998 1.00 70.38 89 MET A N 1
ATOM 693 C CA . MET A 1 89 ? 31.727 0.776 -45.300 1.00 70.38 89 MET A CA 1
ATOM 694 C C . MET A 1 89 ? 31.434 -0.064 -46.553 1.00 70.38 89 MET A C 1
ATOM 696 O O . MET A 1 89 ? 32.345 -0.657 -47.111 1.00 70.38 89 MET A O 1
ATOM 700 N N . MET A 1 90 ? 30.178 -0.139 -47.004 1.00 71.25 90 MET A N 1
ATOM 701 C CA . MET A 1 90 ? 29.814 -0.837 -48.249 1.00 71.25 90 MET A CA 1
ATOM 702 C C . MET A 1 90 ? 29.923 0.042 -49.506 1.00 71.25 90 MET A C 1
ATOM 704 O O . MET A 1 90 ? 29.605 -0.424 -50.600 1.00 71.25 90 MET A O 1
ATOM 708 N N . LYS A 1 91 ? 30.285 1.322 -49.358 1.00 75.50 91 LYS A N 1
ATOM 709 C CA . LYS A 1 91 ? 30.395 2.284 -50.468 1.00 75.50 91 LYS A CA 1
ATOM 710 C C . LYS A 1 91 ? 31.836 2.634 -50.851 1.00 75.50 91 LYS A C 1
ATOM 712 O O . LYS A 1 91 ? 32.003 3.348 -51.839 1.00 75.50 91 LYS A O 1
ATOM 717 N N . GLU A 1 92 ? 32.823 2.158 -50.096 1.00 63.16 92 GLU A N 1
ATOM 718 C CA . GLU A 1 92 ? 34.248 2.154 -50.472 1.00 63.16 92 GLU A CA 1
ATOM 719 C C . GLU A 1 92 ? 34.611 0.838 -51.168 1.00 63.16 92 GLU A C 1
ATOM 721 O O . GLU A 1 92 ? 35.402 0.896 -52.137 1.00 63.16 92 GLU A O 1
#